Protein AF-A0A7Y7M9T2-F1 (afdb_monomer_lite)

Sequence (183 aa):
MHAILSVLLPIFGLILIGFVAARQNWLGQGATDILNRFVIRLALPAELFLSTAQVTRAQIDHPGFAVAFTLATLATFALGWMFDWFRPADRMHRLSGAAIEGLTAGYANTAFMGLPLCLGLFGPSALPAVVIATLVTVCGLFAVAIALVELEELAGRSTLQLLARVGLALLRNPLVFSPLAGA

Secondary structure (DSSP, 8-state):
-HHHHHHHHHHHHHHHHHHHHHHTTTT-TTHHHHHHHHIIIIIHHHHHHHHHHT--GGG---HHHHHHHHHHHHHHHHHHHHHHHTS---GGGHHHHHHHHHHHHH---IIIIIHHHHHHHHGGGGHHHHHHHHHIIIIIIHHHHHHHHHHHHTTTS-HHHHHHHHHHHHHH-HHHHHHHHH-

Foldseek 3Di:
DVVLCVLVVVVVVVVVVVVVCVVVCVVHPCVVVVVVCCCQQPVLLQVLLVLLLPDDPVQQPCVVLLVVLLVVLVVQLVVQLVVQLPDPDDDDQNQLVSLVSSLVRSQDPLPRPVVVVQCVPVNPNCSSSSSSNSCSSQAVSVLVSLLRSLCVVPPPDDPVVSVVVSVVCCVVRSSNVSNVVSD

Organism: NCBI:txid1216886

Structure (mmCIF, N/CA/C/O backbone):
data_AF-A0A7Y7M9T2-F1
#
_entry.id   AF-A0A7Y7M9T2-F1
#
loop_
_atom_site.group_PDB
_atom_site.id
_atom_site.type_symbol
_atom_site.label_atom_id
_atom_site.label_alt_id
_atom_site.label_comp_id
_atom_site.label_asym_id
_atom_site.label_entity_id
_atom_site.label_seq_id
_atom_site.pdbx_PDB_ins_code
_atom_site.Cartn_x
_atom_site.Cartn_y
_atom_site.Cartn_z
_atom_site.occupancy
_atom_site.B_iso_or_equiv
_atom_site.auth_seq_id
_atom_site.auth_comp_id
_atom_site.auth_asym_id
_atom_site.auth_atom_id
_atom_site.pdbx_PDB_model_num
ATOM 1 N N . MET A 1 1 ? -7.206 -1.529 -23.601 1.00 57.88 1 MET A N 1
ATOM 2 C CA . MET A 1 1 ? -8.542 -1.859 -23.050 1.00 57.88 1 MET A CA 1
ATOM 3 C C . MET A 1 1 ? -8.661 -3.330 -22.658 1.00 57.88 1 MET A C 1
ATOM 5 O O . MET A 1 1 ? -8.909 -3.584 -21.489 1.00 57.88 1 MET A O 1
ATOM 9 N N . HIS A 1 2 ? -8.403 -4.295 -23.553 1.00 69.00 2 HIS A N 1
ATOM 10 C CA . HIS A 1 2 ? -8.494 -5.730 -23.215 1.00 69.00 2 HIS A CA 1
ATOM 11 C C . HIS A 1 2 ? -7.558 -6.158 -22.063 1.00 69.00 2 HIS A C 1
ATOM 13 O O . HIS A 1 2 ? -8.020 -6.787 -21.120 1.00 69.00 2 HIS A O 1
ATOM 19 N N . ALA A 1 3 ? -6.295 -5.707 -22.073 1.00 64.44 3 ALA A N 1
ATOM 20 C CA . ALA A 1 3 ? -5.311 -5.998 -21.018 1.00 64.44 3 ALA A CA 1
ATOM 21 C C . ALA A 1 3 ? -5.716 -5.495 -19.616 1.00 64.44 3 ALA A C 1
ATOM 23 O O . ALA A 1 3 ? -5.382 -6.109 -18.609 1.00 64.44 3 ALA A O 1
ATOM 24 N N . ILE A 1 4 ? -6.458 -4.384 -19.544 1.00 69.31 4 ILE A N 1
ATOM 25 C CA . ILE A 1 4 ? -6.935 -3.820 -18.273 1.00 69.31 4 ILE A CA 1
ATOM 26 C C . ILE A 1 4 ? -8.062 -4.694 -17.721 1.00 69.31 4 ILE A C 1
ATOM 28 O O . ILE A 1 4 ? -8.023 -5.104 -16.566 1.00 69.31 4 ILE A O 1
ATOM 32 N N . LEU A 1 5 ? -9.038 -5.035 -18.567 1.00 74.12 5 LEU A N 1
ATOM 33 C CA . LEU A 1 5 ? -10.150 -5.906 -18.185 1.00 74.12 5 LEU A CA 1
ATOM 34 C C . LEU A 1 5 ? -9.673 -7.299 -17.764 1.00 74.12 5 LEU A C 1
ATOM 36 O O . LEU A 1 5 ? -10.155 -7.814 -16.762 1.00 74.12 5 LEU A O 1
ATOM 40 N N . SER A 1 6 ? -8.706 -7.888 -18.468 1.00 74.44 6 SER A N 1
ATOM 41 C CA . SER A 1 6 ? -8.190 -9.220 -18.132 1.00 74.44 6 SER A CA 1
ATOM 42 C C . SER A 1 6 ? -7.473 -9.275 -16.781 1.00 74.44 6 SER A C 1
ATOM 44 O O . SER A 1 6 ? -7.506 -10.313 -16.129 1.00 74.44 6 SER A O 1
ATOM 46 N N . VAL A 1 7 ? -6.845 -8.176 -16.347 1.00 68.56 7 VAL A N 1
ATOM 47 C CA . VAL A 1 7 ? -6.168 -8.095 -15.039 1.00 68.56 7 VAL A CA 1
ATOM 48 C C . VAL A 1 7 ? -7.153 -7.751 -13.919 1.00 68.56 7 VAL A C 1
ATOM 50 O O . VAL A 1 7 ? -7.061 -8.297 -12.823 1.00 68.56 7 VAL A O 1
ATOM 53 N N . LEU A 1 8 ? -8.123 -6.874 -14.188 1.00 73.06 8 LEU A N 1
ATOM 54 C CA . LEU A 1 8 ? -9.081 -6.408 -13.184 1.00 73.06 8 LEU A CA 1
ATOM 55 C C . LEU A 1 8 ? -10.175 -7.427 -12.861 1.00 73.06 8 LEU A C 1
ATOM 57 O O . LEU A 1 8 ? -10.568 -7.569 -11.703 1.00 73.06 8 LEU A O 1
ATOM 61 N N . LEU A 1 9 ? -10.687 -8.122 -13.875 1.00 82.94 9 LEU A N 1
ATOM 62 C CA . LEU A 1 9 ? -11.861 -8.983 -13.743 1.00 82.94 9 LEU A CA 1
ATOM 63 C C . LEU A 1 9 ? -11.675 -10.129 -12.728 1.00 82.94 9 LEU A C 1
ATOM 65 O O . LEU A 1 9 ? -12.597 -10.350 -11.943 1.00 82.94 9 LEU A O 1
ATOM 69 N N . PRO A 1 10 ? -10.508 -10.801 -12.637 1.00 81.44 10 PRO A N 1
ATOM 70 C CA . PRO A 1 10 ? -10.256 -11.790 -11.590 1.00 81.44 10 PRO A CA 1
ATOM 71 C C . PRO A 1 10 ? -10.277 -11.192 -10.178 1.00 81.44 10 PRO A C 1
ATOM 73 O O . PRO A 1 10 ? -10.872 -11.779 -9.277 1.00 81.44 10 PRO A O 1
ATOM 76 N N . ILE A 1 11 ? -9.674 -10.013 -9.986 1.00 79.00 11 ILE A N 1
ATOM 77 C CA . ILE A 1 11 ? -9.586 -9.350 -8.675 1.00 79.00 11 ILE A CA 1
ATOM 78 C C . ILE A 1 11 ? -10.987 -8.957 -8.199 1.00 79.00 11 ILE A C 1
ATOM 80 O O . ILE A 1 11 ? -11.406 -9.333 -7.105 1.00 79.00 11 ILE A O 1
ATOM 84 N N . PHE A 1 12 ? -11.748 -8.258 -9.044 1.00 81.50 12 PHE A N 1
ATOM 85 C CA . PHE A 1 12 ? -13.118 -7.864 -8.714 1.00 81.50 12 PHE A CA 1
ATOM 86 C C . PHE A 1 12 ? -14.060 -9.062 -8.585 1.00 81.50 12 PHE A C 1
ATOM 88 O O . PHE A 1 12 ? -14.939 -9.051 -7.723 1.00 81.50 12 PHE A O 1
ATOM 95 N N . GLY A 1 13 ? -13.862 -10.112 -9.385 1.00 89.19 13 GLY A N 1
ATOM 96 C CA . GLY A 1 13 ? -14.592 -11.368 -9.245 1.00 89.19 13 GLY A CA 1
ATOM 97 C C . GLY A 1 13 ? -14.374 -12.000 -7.871 1.00 89.19 13 GLY A C 1
ATOM 98 O O . GLY A 1 13 ? -15.334 -12.389 -7.213 1.00 89.19 13 GLY A O 1
ATOM 99 N N . LEU A 1 14 ? -13.131 -12.029 -7.391 1.00 86.44 14 LEU A N 1
ATOM 100 C CA . LEU A 1 14 ? -12.794 -12.588 -6.083 1.00 86.44 14 LEU A CA 1
ATOM 101 C C . LEU A 1 14 ? -13.363 -11.746 -4.929 1.00 86.44 14 LEU A C 1
ATOM 103 O O . LEU A 1 14 ? -13.914 -12.307 -3.981 1.00 86.44 14 LEU A O 1
ATOM 107 N N . ILE A 1 15 ? -13.329 -10.412 -5.043 1.00 83.94 15 ILE A N 1
ATOM 108 C CA . ILE A 1 15 ? -13.991 -9.497 -4.093 1.00 83.94 15 ILE A CA 1
ATOM 109 C C . ILE A 1 15 ? -15.501 -9.765 -4.047 1.00 83.94 15 ILE A C 1
ATOM 111 O O . ILE A 1 15 ? -16.078 -9.868 -2.963 1.00 83.94 15 ILE A O 1
ATOM 115 N N . LEU A 1 16 ? -16.145 -9.921 -5.209 1.00 89.75 16 LEU A N 1
ATOM 116 C CA . LEU A 1 16 ? -17.577 -10.205 -5.295 1.00 89.75 16 LEU A CA 1
ATOM 117 C C . LEU A 1 16 ? -17.928 -11.548 -4.643 1.00 89.75 16 LEU A C 1
ATOM 119 O O . LEU A 1 16 ? -18.902 -11.628 -3.897 1.00 89.75 16 LEU A O 1
ATOM 123 N N . ILE A 1 17 ? -17.122 -12.586 -4.877 1.00 91.88 17 ILE A N 1
ATOM 124 C CA . ILE A 1 17 ? -17.296 -13.898 -4.240 1.00 91.88 17 ILE A CA 1
ATOM 125 C C . ILE A 1 17 ? -17.177 -13.768 -2.718 1.00 91.88 17 ILE A C 1
ATOM 127 O O . ILE A 1 17 ? -18.042 -14.268 -2.000 1.00 91.88 17 ILE A O 1
ATOM 131 N N . GLY A 1 18 ? -16.161 -13.054 -2.222 1.00 87.19 18 GLY A N 1
ATOM 132 C CA . GLY A 1 18 ? -15.989 -12.799 -0.790 1.00 87.19 18 GLY A CA 1
ATOM 133 C C . GLY A 1 18 ? -17.181 -12.061 -0.174 1.00 87.19 18 GLY A C 1
ATOM 134 O O . GLY A 1 18 ? -17.680 -12.456 0.879 1.00 87.19 18 GLY A O 1
ATOM 135 N N . PHE A 1 19 ? -17.698 -11.042 -0.865 1.00 86.12 19 PHE A N 1
ATOM 136 C CA . PHE A 1 19 ? -18.884 -10.300 -0.439 1.00 86.12 19 PHE A CA 1
ATOM 137 C C . PHE A 1 19 ? -20.133 -11.189 -0.366 1.00 86.12 19 PHE A C 1
ATOM 139 O O . PHE A 1 19 ? -20.864 -11.159 0.626 1.00 86.12 19 PHE A O 1
ATOM 146 N N . VAL A 1 20 ? -20.378 -12.008 -1.394 1.00 91.31 20 VAL A N 1
ATOM 147 C CA . VAL A 1 20 ? -21.516 -12.937 -1.420 1.00 91.31 20 VAL A CA 1
ATOM 148 C C . VAL A 1 20 ? -21.384 -13.988 -0.316 1.00 91.31 20 VAL A C 1
ATOM 150 O O . VAL A 1 20 ? -22.356 -14.225 0.401 1.00 91.31 20 VAL A O 1
ATOM 153 N N . ALA A 1 21 ? -20.193 -14.557 -0.119 1.00 88.81 21 ALA A N 1
ATOM 154 C CA . ALA A 1 21 ? -19.929 -15.543 0.928 1.00 88.81 21 ALA A CA 1
ATOM 155 C C . ALA A 1 21 ? -20.158 -14.971 2.337 1.00 88.81 21 ALA A C 1
ATOM 157 O O . ALA A 1 21 ? -20.757 -15.638 3.185 1.00 88.81 21 ALA A O 1
ATOM 158 N N . ALA A 1 22 ? -19.746 -13.720 2.577 1.00 85.94 22 ALA A N 1
ATOM 159 C CA . ALA A 1 22 ? -20.001 -13.022 3.834 1.00 85.94 22 ALA A CA 1
ATOM 160 C C . ALA A 1 22 ? -21.499 -12.743 4.035 1.00 85.94 22 ALA A C 1
ATOM 162 O O . ALA A 1 22 ? -22.044 -13.024 5.102 1.00 85.94 22 ALA A O 1
ATOM 163 N N . ARG A 1 23 ? -22.196 -12.256 2.997 1.00 86.19 23 ARG A N 1
ATOM 164 C CA . ARG A 1 23 ? -23.637 -11.955 3.058 1.00 86.19 23 ARG A CA 1
ATOM 165 C C . ARG A 1 23 ? -24.488 -13.203 3.293 1.00 86.19 23 ARG A C 1
ATOM 167 O O . ARG A 1 23 ? -25.504 -13.124 3.976 1.00 86.19 23 ARG A O 1
ATOM 174 N N . GLN A 1 24 ? -24.089 -14.340 2.730 1.00 91.06 24 GLN A N 1
ATOM 175 C CA . GLN A 1 24 ? -24.773 -15.620 2.922 1.00 91.06 24 GLN A CA 1
ATOM 176 C C . GLN A 1 24 ? -24.295 -16.381 4.168 1.00 91.06 24 GLN A C 1
ATOM 178 O O . GLN A 1 24 ? -24.783 -17.476 4.435 1.00 91.06 24 GLN A O 1
ATOM 183 N N . ASN A 1 25 ? -23.370 -15.802 4.944 1.00 86.38 25 ASN A N 1
ATOM 184 C CA . ASN A 1 25 ? -22.826 -16.376 6.174 1.00 86.38 25 ASN A CA 1
ATOM 185 C C . ASN A 1 25 ? -22.213 -17.780 5.980 1.00 86.38 25 ASN A C 1
ATOM 187 O O . ASN A 1 25 ? -22.259 -18.621 6.875 1.00 86.38 25 ASN A O 1
ATOM 191 N N . TRP A 1 26 ? -21.626 -18.042 4.806 1.00 88.50 26 TRP A N 1
ATOM 192 C CA . TRP A 1 26 ? -21.034 -19.345 4.466 1.00 88.50 26 TRP A CA 1
ATOM 193 C C . TRP A 1 26 ? -19.851 -19.722 5.359 1.00 88.50 26 TRP A C 1
ATOM 195 O O . TRP A 1 26 ? -19.588 -20.898 5.581 1.00 88.50 26 TRP A O 1
ATOM 205 N N . LEU A 1 27 ? -19.134 -18.715 5.860 1.00 81.81 27 LEU A N 1
ATOM 206 C CA . LEU A 1 27 ? -17.948 -18.880 6.700 1.00 81.81 27 LEU A CA 1
ATOM 207 C C . LEU A 1 27 ? -18.285 -18.925 8.204 1.00 81.81 27 LEU A C 1
ATOM 209 O O . LEU A 1 27 ? -17.408 -19.209 9.016 1.00 81.81 27 LEU A O 1
ATOM 213 N N . GLY A 1 28 ? -19.542 -18.663 8.578 1.00 86.00 28 GLY A N 1
ATOM 214 C CA . GLY A 1 28 ? -19.996 -18.606 9.965 1.00 86.00 28 GLY A CA 1
ATOM 215 C C . GLY A 1 28 ? -19.777 -17.254 10.656 1.00 86.00 28 GLY A C 1
ATOM 216 O O . GLY A 1 28 ? -19.107 -16.344 10.159 1.00 86.00 28 GLY A O 1
ATOM 217 N N . GLN A 1 29 ? -20.366 -17.121 11.848 1.00 82.81 29 GLN A N 1
ATOM 218 C CA . GLN A 1 29 ? -20.282 -15.898 12.648 1.00 82.81 29 GLN A CA 1
ATOM 219 C C . GLN A 1 29 ? -18.843 -15.656 13.130 1.00 82.81 29 GLN A C 1
ATOM 221 O O . GLN A 1 29 ? -18.171 -16.572 13.594 1.00 82.81 29 GLN A O 1
ATOM 226 N N . GLY A 1 30 ? -18.367 -14.412 13.025 1.00 81.00 30 GLY A N 1
ATOM 227 C CA . GLY A 1 30 ? -17.011 -14.029 13.442 1.00 81.00 30 GLY A CA 1
ATOM 228 C C . GLY A 1 30 ? -15.903 -14.346 12.431 1.00 81.00 30 GLY A C 1
ATOM 229 O O . GLY A 1 30 ? -14.767 -13.920 12.634 1.00 81.00 30 GLY A O 1
ATOM 230 N N . ALA A 1 31 ? -16.209 -15.009 11.309 1.00 82.75 31 ALA A N 1
ATOM 231 C CA . ALA A 1 31 ? -15.218 -15.305 10.274 1.00 82.75 31 ALA A CA 1
ATOM 232 C C . ALA A 1 31 ? -14.556 -14.046 9.697 1.00 82.75 31 ALA A C 1
ATOM 234 O O . ALA A 1 31 ? -13.355 -14.048 9.441 1.00 82.75 31 ALA A O 1
ATOM 235 N N . THR A 1 32 ? -15.310 -12.953 9.550 1.00 77.06 32 THR A N 1
ATOM 236 C CA . THR A 1 32 ? -14.774 -11.661 9.098 1.00 77.06 32 THR A CA 1
ATOM 237 C C . THR A 1 32 ? -13.704 -11.122 10.048 1.00 77.06 32 THR A C 1
ATOM 239 O O . THR A 1 32 ? -12.690 -10.619 9.578 1.00 77.06 32 THR A O 1
ATOM 242 N N . ASP A 1 33 ? -13.877 -11.267 11.369 1.00 75.94 33 ASP A N 1
ATOM 243 C CA . ASP A 1 33 ? -12.874 -10.823 12.351 1.00 75.94 33 ASP A CA 1
ATOM 244 C C . ASP A 1 33 ? -11.602 -11.678 12.266 1.00 75.94 33 ASP A C 1
ATOM 246 O O . ASP A 1 33 ? -10.489 -11.155 12.242 1.00 75.94 33 ASP A O 1
ATOM 250 N N . ILE A 1 34 ? -11.758 -12.999 12.140 1.00 81.75 34 ILE A N 1
ATOM 251 C CA . ILE A 1 34 ? -10.629 -13.929 11.985 1.00 81.75 34 ILE A CA 1
ATOM 252 C C . ILE A 1 34 ? -9.861 -13.640 10.689 1.00 81.75 34 ILE A C 1
ATOM 254 O O . ILE A 1 34 ? -8.633 -13.544 10.716 1.00 81.75 34 ILE A O 1
ATOM 258 N N . LEU A 1 35 ? -10.567 -13.461 9.569 1.00 77.81 35 LEU A N 1
ATOM 259 C CA . LEU A 1 35 ? -9.966 -13.103 8.283 1.00 77.81 35 LEU A CA 1
ATOM 260 C C . LEU A 1 35 ? -9.255 -11.753 8.359 1.00 77.81 35 LEU A C 1
ATOM 262 O O . LEU A 1 35 ? -8.138 -11.635 7.866 1.00 77.81 35 LEU A O 1
ATOM 266 N N . ASN A 1 36 ? -9.845 -10.763 9.028 1.00 72.06 36 ASN A N 1
ATOM 267 C CA . ASN A 1 36 ? -9.210 -9.463 9.211 1.00 72.06 36 ASN A CA 1
ATOM 268 C C . ASN A 1 36 ? -7.893 -9.588 9.997 1.00 72.06 36 ASN A C 1
ATOM 270 O O . ASN A 1 36 ? -6.849 -9.095 9.570 1.00 72.06 36 ASN A O 1
ATOM 274 N N . ARG A 1 37 ? -7.895 -10.345 11.101 1.00 71.38 37 ARG A N 1
ATOM 275 C CA . ARG A 1 37 ? -6.672 -10.630 11.871 1.00 71.38 37 ARG A CA 1
ATOM 276 C C . ARG A 1 37 ? -5.629 -11.376 11.042 1.00 71.38 37 ARG A C 1
ATOM 278 O O . ARG A 1 37 ? -4.447 -11.070 11.168 1.00 71.38 37 ARG A O 1
ATOM 285 N N . PHE A 1 38 ? -6.043 -12.335 10.214 1.00 77.25 38 PHE A N 1
ATOM 286 C CA . PHE A 1 38 ? -5.153 -13.052 9.298 1.00 77.25 38 PHE A CA 1
ATOM 287 C C . PHE A 1 38 ? -4.510 -12.105 8.280 1.00 77.25 38 PHE A C 1
ATOM 289 O O . PHE A 1 38 ? -3.293 -12.142 8.089 1.00 77.25 38 PHE A O 1
ATOM 296 N N . VAL A 1 39 ? -5.307 -11.226 7.668 1.00 68.12 39 VAL A N 1
ATOM 297 C CA . VAL A 1 39 ? -4.821 -10.253 6.687 1.00 68.12 39 VAL A CA 1
ATOM 298 C C . VAL A 1 39 ? -3.786 -9.334 7.327 1.00 68.12 39 VAL A C 1
ATOM 300 O O . VAL A 1 39 ? -2.674 -9.229 6.819 1.00 68.12 39 VAL A O 1
ATOM 303 N N . ILE A 1 40 ? -4.105 -8.751 8.484 1.00 63.81 40 ILE A N 1
ATOM 304 C CA . ILE A 1 40 ? -3.224 -7.801 9.173 1.00 63.81 40 ILE A CA 1
ATOM 305 C C . ILE A 1 40 ? -1.943 -8.474 9.683 1.00 63.81 40 ILE A C 1
ATOM 307 O O . ILE A 1 40 ? -0.860 -7.901 9.578 1.00 63.81 40 ILE A O 1
ATOM 311 N N . ARG A 1 41 ? -2.042 -9.681 10.254 1.00 62.91 41 ARG A N 1
ATOM 312 C CA . ARG A 1 41 ? -0.904 -10.329 10.929 1.00 62.91 41 ARG A CA 1
ATOM 313 C C . ARG A 1 41 ? -0.028 -11.181 10.023 1.00 62.91 41 ARG A C 1
ATOM 315 O O . ARG A 1 41 ? 1.104 -11.452 10.413 1.00 62.91 41 ARG A O 1
ATOM 322 N N . LEU A 1 42 ? -0.537 -11.644 8.882 1.00 70.06 42 LEU A N 1
ATOM 323 C CA . LEU A 1 42 ? 0.168 -12.627 8.057 1.00 70.06 42 LEU A CA 1
ATOM 324 C C . LEU A 1 42 ? 0.182 -12.268 6.573 1.00 70.06 42 LEU A C 1
ATOM 326 O O . LEU A 1 42 ? 1.262 -12.222 5.990 1.00 70.06 42 LEU A O 1
ATOM 330 N N . ALA A 1 43 ? -0.974 -11.970 5.972 1.00 72.00 43 ALA A N 1
ATOM 331 C CA . ALA A 1 43 ? -1.032 -11.713 4.532 1.00 72.00 43 ALA A CA 1
ATOM 332 C C . ALA A 1 43 ? -0.331 -10.404 4.141 1.00 72.00 43 ALA A C 1
ATOM 334 O O . ALA A 1 43 ? 0.506 -10.422 3.245 1.00 72.00 43 ALA A O 1
ATOM 335 N N . LEU A 1 44 ? -0.627 -9.296 4.836 1.00 67.94 44 LEU A N 1
ATOM 336 C CA . LEU A 1 44 ? 0.006 -8.003 4.571 1.00 67.94 44 LEU A CA 1
ATOM 337 C C . LEU A 1 44 ? 1.524 -8.065 4.793 1.00 67.94 44 LEU A C 1
ATOM 339 O O . LEU A 1 44 ? 2.245 -7.738 3.860 1.00 67.94 44 LEU A O 1
ATOM 343 N N . PRO A 1 45 ? 2.064 -8.570 5.922 1.00 65.44 45 PRO A N 1
ATOM 344 C CA . PRO A 1 45 ? 3.517 -8.680 6.074 1.00 65.44 45 PRO A CA 1
ATOM 345 C C . PRO A 1 45 ? 4.190 -9.543 5.000 1.00 65.44 45 PRO A C 1
ATOM 347 O O . PRO A 1 45 ? 5.280 -9.215 4.538 1.00 65.44 45 PRO A O 1
ATOM 350 N N . ALA A 1 46 ? 3.559 -10.650 4.593 1.00 72.12 46 ALA A N 1
ATOM 351 C CA . ALA A 1 46 ? 4.101 -11.510 3.545 1.00 72.12 46 ALA A CA 1
ATOM 352 C C . ALA A 1 46 ? 4.115 -10.810 2.177 1.00 72.12 46 ALA A C 1
ATOM 354 O O . ALA A 1 46 ? 5.089 -10.942 1.436 1.00 72.12 46 ALA A O 1
ATOM 355 N N . GLU A 1 47 ? 3.063 -10.053 1.859 1.00 72.69 47 GLU A N 1
ATOM 356 C CA . GLU A 1 47 ? 2.977 -9.245 0.640 1.00 72.69 47 GLU A CA 1
ATOM 357 C C . GLU A 1 47 ? 4.059 -8.162 0.623 1.00 72.69 47 GLU A C 1
ATOM 359 O O . GLU A 1 47 ? 4.825 -8.096 -0.336 1.00 72.69 47 GLU A O 1
ATOM 364 N N . LEU A 1 48 ? 4.216 -7.411 1.718 1.00 67.31 48 LEU A N 1
ATOM 365 C CA . LEU A 1 48 ? 5.231 -6.361 1.822 1.00 67.31 48 LEU A CA 1
ATOM 366 C C . LEU A 1 48 ? 6.659 -6.926 1.699 1.00 67.31 48 LEU A C 1
ATOM 368 O O . LEU A 1 48 ? 7.514 -6.323 1.043 1.00 67.31 48 LEU A O 1
ATOM 372 N N . PHE A 1 49 ? 6.921 -8.105 2.279 1.00 68.62 49 PHE A N 1
ATOM 373 C CA . PHE A 1 49 ? 8.208 -8.802 2.149 1.00 68.62 49 PHE A CA 1
ATOM 374 C C . PHE A 1 49 ? 8.470 -9.189 0.698 1.00 68.62 49 PHE A C 1
ATOM 376 O O . PHE A 1 49 ? 9.519 -8.863 0.148 1.00 68.62 49 PHE A O 1
ATOM 383 N N . LEU A 1 50 ? 7.503 -9.858 0.066 1.00 67.38 50 LEU A N 1
ATOM 384 C CA . LEU A 1 50 ? 7.626 -10.317 -1.311 1.00 67.38 50 LEU A CA 1
ATOM 385 C C . LEU A 1 50 ? 7.807 -9.139 -2.273 1.00 67.38 50 LEU A C 1
ATOM 387 O O . LEU A 1 50 ? 8.675 -9.184 -3.143 1.00 67.38 50 LEU A O 1
ATOM 391 N N . SER A 1 51 ? 7.022 -8.077 -2.090 1.00 65.50 51 SER A N 1
ATOM 392 C CA . SER A 1 51 ? 7.081 -6.886 -2.928 1.00 65.50 51 SER A CA 1
ATOM 393 C C . SER A 1 51 ? 8.415 -6.156 -2.795 1.00 65.50 51 SER A C 1
ATOM 395 O O . SER A 1 51 ? 8.868 -5.567 -3.770 1.00 65.50 51 SER A O 1
ATOM 397 N N . THR A 1 52 ? 9.053 -6.191 -1.623 1.00 66.12 52 THR A N 1
ATOM 398 C CA . THR A 1 52 ? 10.354 -5.539 -1.414 1.00 66.12 52 THR A CA 1
ATOM 399 C C . THR A 1 52 ? 11.517 -6.427 -1.858 1.00 66.12 52 THR A C 1
ATOM 401 O O . THR A 1 52 ? 12.446 -5.935 -2.488 1.00 66.12 52 THR A O 1
ATOM 404 N N . ALA A 1 53 ? 11.423 -7.744 -1.654 1.00 67.38 53 ALA A N 1
ATOM 405 C CA . ALA A 1 53 ? 12.411 -8.727 -2.112 1.00 67.38 53 ALA A CA 1
ATOM 406 C C . ALA A 1 53 ? 12.552 -8.806 -3.642 1.00 67.38 53 ALA A C 1
ATOM 408 O O . ALA A 1 53 ? 13.586 -9.228 -4.156 1.00 67.38 53 ALA A O 1
ATOM 409 N N . GLN A 1 54 ? 11.519 -8.406 -4.385 1.00 64.81 54 GLN A N 1
ATOM 410 C CA . GLN A 1 54 ? 11.550 -8.358 -5.850 1.00 64.81 54 GLN A CA 1
ATOM 411 C C . GLN A 1 54 ? 12.180 -7.066 -6.404 1.00 64.81 54 GLN A C 1
ATOM 413 O O . GLN A 1 54 ? 12.417 -6.967 -7.611 1.00 64.81 54 GLN A O 1
ATOM 418 N N . VAL A 1 55 ? 12.476 -6.074 -5.557 1.00 64.06 55 VAL A N 1
ATOM 419 C CA . VAL A 1 55 ? 13.036 -4.787 -5.982 1.00 64.06 55 VAL A CA 1
ATOM 420 C C . VAL A 1 55 ? 14.551 -4.881 -6.171 1.00 64.06 55 VAL A C 1
ATOM 422 O O . VAL A 1 55 ? 15.302 -5.184 -5.251 1.00 64.06 55 VAL A O 1
ATOM 425 N N . THR A 1 56 ? 15.034 -4.556 -7.373 1.00 60.56 56 THR A N 1
ATOM 426 C CA . THR A 1 56 ? 16.476 -4.518 -7.672 1.00 60.56 56 THR A CA 1
ATOM 427 C C . THR A 1 56 ? 17.042 -3.104 -7.482 1.00 60.56 56 THR A C 1
ATOM 429 O O . THR A 1 56 ? 16.492 -2.135 -8.000 1.00 60.56 56 THR A O 1
ATOM 432 N N . ARG A 1 57 ? 18.198 -2.968 -6.808 1.00 54.19 57 ARG A N 1
ATOM 433 C CA . ARG A 1 57 ? 18.846 -1.672 -6.480 1.00 54.19 57 ARG A CA 1
ATOM 434 C C . ARG A 1 57 ? 19.221 -0.789 -7.683 1.00 54.19 57 ARG A C 1
ATOM 436 O O . ARG A 1 57 ? 19.416 0.408 -7.513 1.00 54.19 57 ARG A O 1
ATOM 443 N N . ALA A 1 58 ? 19.287 -1.343 -8.893 1.00 53.59 58 ALA A N 1
ATOM 444 C CA . ALA A 1 58 ? 19.658 -0.629 -10.122 1.00 53.59 58 ALA A CA 1
ATOM 445 C C . ALA A 1 58 ? 18.586 0.358 -10.648 1.00 53.59 58 ALA A C 1
ATOM 447 O O . ALA A 1 58 ? 18.760 0.952 -11.705 1.00 53.59 58 ALA A O 1
ATOM 448 N N . GLN A 1 59 ? 17.465 0.507 -9.940 1.00 55.50 59 GLN A N 1
ATOM 449 C CA . GLN A 1 59 ? 16.249 1.181 -10.407 1.00 55.50 59 GLN A CA 1
ATOM 450 C C . GLN A 1 59 ? 15.878 2.436 -9.586 1.00 55.50 59 GLN A C 1
ATOM 452 O O . GLN A 1 59 ? 14.807 3.002 -9.778 1.00 55.50 59 GLN A O 1
ATOM 457 N N . ILE A 1 60 ? 16.747 2.896 -8.677 1.00 58.72 60 ILE A N 1
ATOM 458 C CA . ILE A 1 60 ? 16.444 3.952 -7.684 1.00 58.72 60 ILE A CA 1
ATOM 459 C C . ILE A 1 60 ? 17.081 5.312 -8.056 1.00 58.72 60 ILE A C 1
ATOM 461 O O . ILE A 1 60 ? 17.361 6.130 -7.189 1.00 58.72 60 ILE A O 1
ATOM 465 N N . ASP A 1 61 ? 17.315 5.595 -9.342 1.00 63.72 61 ASP A N 1
ATOM 466 C CA . ASP A 1 61 ? 18.001 6.831 -9.779 1.00 63.72 61 ASP A CA 1
ATOM 467 C C . ASP A 1 61 ? 17.045 7.898 -10.357 1.00 63.72 61 ASP A C 1
ATOM 469 O O . ASP A 1 61 ? 17.326 8.570 -11.347 1.00 63.72 61 ASP A O 1
ATOM 473 N N . HIS A 1 62 ? 15.858 8.048 -9.750 1.00 70.94 62 HIS A N 1
ATOM 474 C CA . HIS A 1 62 ? 14.854 9.052 -10.146 1.00 70.94 62 HIS A CA 1
ATOM 475 C C . HIS A 1 62 ? 14.246 9.793 -8.938 1.00 70.94 62 HIS A C 1
ATOM 477 O O . HIS A 1 62 ? 13.057 9.635 -8.634 1.00 70.94 62 HIS A O 1
ATOM 483 N N . PRO A 1 63 ? 15.023 10.653 -8.252 1.00 75.44 63 PRO A N 1
ATOM 484 C CA . PRO A 1 63 ? 14.577 11.341 -7.037 1.00 75.44 63 PRO A CA 1
ATOM 485 C C . PRO A 1 63 ? 13.380 12.276 -7.273 1.00 75.44 63 PRO A C 1
ATOM 487 O O . PRO A 1 63 ? 12.511 12.392 -6.412 1.00 75.44 63 PRO A O 1
ATOM 490 N N . GLY A 1 64 ? 13.280 12.899 -8.454 1.00 82.19 64 GLY A N 1
ATOM 491 C CA . GLY A 1 64 ? 12.145 13.763 -8.800 1.00 82.19 64 GLY A CA 1
ATOM 492 C C . GLY A 1 64 ? 10.810 13.011 -8.846 1.00 82.19 64 GLY A C 1
ATOM 493 O O . GLY A 1 64 ? 9.815 13.486 -8.301 1.00 82.19 64 GLY A O 1
ATOM 494 N N . PHE A 1 65 ? 10.801 11.808 -9.431 1.00 81.94 65 PHE A N 1
ATOM 495 C CA . PHE A 1 65 ? 9.613 10.952 -9.451 1.00 81.94 65 PHE A CA 1
ATOM 496 C C . PHE A 1 65 ? 9.269 10.454 -8.044 1.00 81.94 65 PHE A C 1
ATOM 498 O O . PHE A 1 65 ? 8.106 10.497 -7.654 1.00 81.94 65 PHE A O 1
ATOM 505 N N . ALA A 1 66 ? 10.276 10.057 -7.258 1.00 80.50 66 ALA A N 1
ATOM 506 C CA . ALA A 1 66 ? 10.078 9.606 -5.883 1.00 80.50 66 ALA A CA 1
ATOM 507 C C . ALA A 1 66 ? 9.386 10.669 -5.019 1.00 80.50 66 ALA A C 1
ATOM 509 O O . ALA A 1 66 ? 8.400 10.367 -4.346 1.00 80.50 66 ALA A O 1
ATOM 510 N N . VAL A 1 67 ? 9.846 11.923 -5.077 1.00 84.06 67 VAL A N 1
ATOM 511 C CA . VAL A 1 67 ? 9.244 13.030 -4.316 1.00 84.06 67 VAL A CA 1
ATOM 512 C C . VAL A 1 67 ? 7.824 13.318 -4.795 1.00 84.06 67 VAL A C 1
ATOM 514 O O . VAL A 1 67 ? 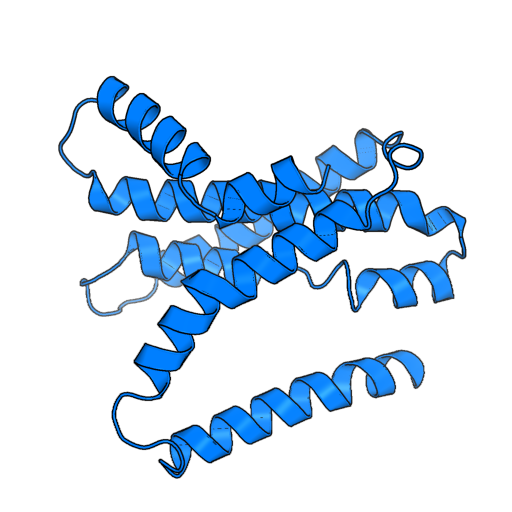6.910 13.381 -3.974 1.00 84.06 67 VAL A O 1
ATOM 517 N N . ALA A 1 68 ? 7.614 13.449 -6.108 1.00 86.69 68 ALA A N 1
ATOM 518 C CA . ALA A 1 68 ? 6.292 13.735 -6.661 1.00 86.69 68 ALA A CA 1
ATOM 519 C C . ALA A 1 68 ? 5.274 12.637 -6.309 1.00 86.69 68 ALA A C 1
ATOM 521 O O . ALA A 1 68 ? 4.167 12.937 -5.860 1.00 86.69 68 ALA A O 1
ATOM 522 N N . PHE A 1 69 ? 5.664 11.367 -6.451 1.00 85.69 69 PHE A N 1
ATOM 523 C CA . PHE A 1 69 ? 4.806 10.228 -6.143 1.00 85.69 69 PHE A CA 1
ATOM 524 C C . PHE A 1 69 ? 4.524 10.111 -4.641 1.00 85.69 69 PHE A C 1
ATOM 526 O O . PHE A 1 69 ? 3.385 9.866 -4.245 1.00 85.69 69 PHE A O 1
ATOM 533 N N . THR A 1 70 ? 5.525 10.362 -3.792 1.00 84.62 70 THR A N 1
ATOM 534 C CA . THR A 1 70 ? 5.346 10.393 -2.331 1.00 84.62 70 THR A CA 1
ATOM 535 C C . THR A 1 70 ? 4.358 11.475 -1.919 1.00 84.62 70 THR A C 1
ATOM 537 O O . THR A 1 70 ? 3.422 11.190 -1.177 1.00 84.62 70 THR A O 1
ATOM 540 N N . LEU A 1 71 ? 4.502 12.696 -2.439 1.00 87.38 71 LEU A N 1
ATOM 541 C CA . LEU A 1 71 ? 3.578 13.790 -2.139 1.00 87.38 71 LEU A CA 1
ATOM 542 C C . LEU A 1 71 ? 2.156 13.489 -2.620 1.00 87.38 71 LEU A C 1
ATOM 544 O O . LEU A 1 71 ? 1.208 13.717 -1.874 1.00 87.38 71 LEU A O 1
ATOM 548 N N . ALA A 1 72 ? 1.996 12.934 -3.824 1.00 88.00 72 ALA A N 1
ATOM 549 C CA . ALA A 1 72 ? 0.687 12.544 -4.344 1.00 88.00 72 ALA A CA 1
ATOM 550 C C . ALA A 1 72 ? 0.033 11.441 -3.494 1.00 88.00 72 ALA A C 1
ATOM 552 O O . ALA A 1 72 ? -1.159 11.510 -3.185 1.00 88.00 72 ALA A O 1
ATOM 553 N N . THR A 1 73 ? 0.820 10.451 -3.068 1.00 86.25 73 THR A N 1
ATOM 554 C CA . THR A 1 73 ? 0.351 9.353 -2.213 1.00 86.25 73 THR A CA 1
ATOM 555 C C . THR A 1 73 ? -0.070 9.876 -0.841 1.00 86.25 73 THR A C 1
ATOM 557 O O . THR A 1 73 ? -1.166 9.569 -0.377 1.00 86.25 73 THR A O 1
ATOM 560 N N . LEU A 1 74 ? 0.747 10.732 -0.218 1.00 86.06 74 LEU A N 1
ATOM 561 C CA . LEU A 1 74 ? 0.430 11.361 1.067 1.00 86.06 74 LEU A CA 1
ATOM 562 C C . LEU A 1 74 ? -0.785 12.288 0.978 1.00 86.06 74 LEU A C 1
ATOM 564 O O . LEU A 1 74 ? -1.605 12.299 1.891 1.00 86.06 74 LEU A O 1
ATOM 568 N N . ALA A 1 75 ? -0.937 13.036 -0.116 1.00 88.19 75 ALA A N 1
ATOM 569 C CA . ALA A 1 75 ? -2.118 13.863 -0.339 1.00 88.19 75 ALA A CA 1
ATOM 570 C C . ALA A 1 75 ? -3.385 13.003 -0.457 1.00 88.19 75 ALA A C 1
ATOM 572 O O . ALA A 1 75 ? -4.394 13.308 0.171 1.00 88.19 75 ALA A O 1
ATOM 573 N N . THR A 1 76 ? -3.324 11.897 -1.203 1.00 87.88 76 THR A N 1
ATOM 574 C CA . THR A 1 76 ? -4.455 10.966 -1.354 1.00 87.88 76 THR A CA 1
ATOM 575 C C . THR A 1 76 ? -4.811 10.299 -0.025 1.00 87.88 76 THR A C 1
ATOM 577 O O . THR A 1 76 ? -5.984 10.236 0.341 1.00 87.88 76 THR A O 1
ATOM 580 N N . PHE A 1 77 ? -3.798 9.880 0.737 1.00 84.88 77 PHE A N 1
ATOM 581 C CA . PHE A 1 77 ? -3.964 9.370 2.096 1.00 84.88 77 PHE A CA 1
ATOM 582 C C . PHE A 1 77 ? -4.649 10.392 3.002 1.00 84.88 77 PHE A C 1
ATOM 584 O O . PHE A 1 77 ? -5.633 10.069 3.662 1.00 84.88 77 PHE A O 1
ATOM 591 N N . ALA A 1 78 ? -4.157 11.634 3.011 1.00 84.50 78 ALA A N 1
ATOM 592 C CA . ALA A 1 78 ? -4.707 12.703 3.831 1.00 84.50 78 ALA A CA 1
ATOM 593 C C . ALA A 1 78 ? -6.160 13.012 3.454 1.00 84.50 78 ALA A C 1
ATOM 595 O O . ALA A 1 78 ? -6.980 13.212 4.342 1.00 84.50 78 ALA A O 1
ATOM 596 N N . LEU A 1 79 ? -6.505 12.994 2.163 1.00 86.25 79 LEU A N 1
ATOM 597 C CA . LEU A 1 79 ? -7.883 13.175 1.708 1.00 86.25 79 LEU A CA 1
ATOM 598 C C . LEU A 1 79 ? -8.801 12.045 2.188 1.00 86.25 79 LEU A C 1
ATOM 600 O O . LEU A 1 79 ? -9.887 12.333 2.686 1.00 86.25 79 LEU A O 1
ATOM 604 N N . GLY A 1 80 ? -8.367 10.784 2.084 1.00 82.62 80 GLY A N 1
ATOM 605 C CA . GLY A 1 80 ? -9.123 9.637 2.601 1.00 82.62 80 GLY A CA 1
ATOM 606 C C . GLY A 1 80 ? -9.299 9.698 4.120 1.00 82.62 80 GLY A C 1
ATOM 607 O O . GLY A 1 80 ? -10.409 9.551 4.627 1.00 82.62 80 GLY A O 1
ATOM 608 N N . TRP A 1 81 ? -8.223 10.028 4.836 1.00 78.38 81 TRP A N 1
ATOM 609 C CA . TRP A 1 81 ? -8.233 10.224 6.284 1.00 78.38 81 TRP A CA 1
ATOM 610 C C . TRP A 1 81 ? -9.179 11.356 6.713 1.00 78.38 81 TRP A C 1
ATOM 612 O O . TRP A 1 81 ? -9.984 11.190 7.627 1.00 78.38 81 TRP A O 1
ATOM 622 N N . MET A 1 82 ? -9.131 12.502 6.027 1.00 81.50 82 MET A N 1
ATOM 623 C CA . MET A 1 82 ? -10.023 13.635 6.283 1.00 81.50 82 MET A CA 1
ATOM 624 C C . MET A 1 82 ? -11.482 13.282 5.992 1.00 81.50 82 MET A C 1
ATOM 626 O O . MET A 1 82 ? -12.364 13.681 6.750 1.00 81.50 82 MET A O 1
ATOM 630 N N . PHE A 1 83 ? -11.750 12.536 4.920 1.00 80.25 83 PHE A N 1
ATOM 631 C CA . PHE A 1 83 ? -13.107 12.140 4.555 1.00 80.25 83 PHE A CA 1
ATOM 632 C C . PHE A 1 83 ? -13.785 11.328 5.665 1.00 80.25 83 PHE A C 1
ATOM 634 O O . PHE A 1 83 ? -14.930 11.621 6.015 1.00 80.25 83 PHE A O 1
ATOM 641 N N . ASP A 1 84 ? -13.068 10.376 6.266 1.00 74.44 84 ASP A N 1
ATOM 642 C CA . ASP A 1 84 ? -13.580 9.617 7.410 1.00 74.44 84 ASP A CA 1
ATOM 643 C C . ASP A 1 84 ? -13.653 10.475 8.687 1.00 74.44 84 ASP A C 1
ATOM 645 O O . ASP A 1 84 ? -14.642 10.440 9.419 1.00 74.44 84 ASP A O 1
ATOM 649 N N . TRP A 1 85 ? -12.676 11.364 8.908 1.00 69.81 85 TRP A N 1
ATOM 650 C CA . TRP A 1 85 ? -12.664 12.271 10.063 1.00 69.81 85 TRP A CA 1
ATOM 651 C C . TRP A 1 85 ? -13.893 13.191 10.149 1.00 69.81 85 TRP A C 1
ATOM 653 O O . TRP A 1 85 ? -14.379 13.490 11.249 1.00 69.81 85 TRP A O 1
ATOM 663 N N . PHE A 1 86 ? -14.389 13.655 8.997 1.00 72.25 86 PHE A N 1
ATOM 664 C CA . PHE A 1 86 ? -15.573 14.512 8.892 1.00 72.25 86 PHE A CA 1
ATOM 665 C C . PHE A 1 86 ? -16.894 13.731 8.843 1.00 72.25 86 PHE A C 1
ATOM 667 O O . PHE A 1 86 ? -17.964 14.349 8.835 1.00 72.25 86 PHE A O 1
ATOM 674 N N . ARG A 1 87 ? -16.860 12.393 8.837 1.00 71.75 87 ARG A N 1
ATOM 675 C CA . ARG A 1 87 ? -18.064 11.567 8.794 1.00 71.75 87 ARG A CA 1
ATOM 676 C C . ARG A 1 87 ? -18.689 11.442 10.195 1.00 71.75 87 ARG A C 1
ATOM 678 O O . ARG A 1 87 ? -17.990 11.170 11.172 1.00 71.75 87 ARG A O 1
ATOM 685 N N . PRO A 1 88 ? -20.014 11.624 10.340 1.00 57.03 88 PRO A N 1
ATOM 686 C CA . PRO A 1 88 ? -20.700 11.404 11.609 1.00 57.03 88 PRO A CA 1
ATOM 687 C C . PRO A 1 88 ? -20.883 9.894 11.843 1.00 57.03 88 PRO A C 1
ATOM 689 O O . PRO A 1 88 ? -21.911 9.331 11.477 1.00 57.03 88 PRO A O 1
ATOM 692 N N . ALA A 1 89 ? -19.873 9.225 12.405 1.00 56.97 89 ALA A N 1
ATOM 693 C CA . ALA A 1 89 ? -19.919 7.803 12.765 1.00 56.97 89 ALA A CA 1
ATOM 694 C C . ALA A 1 89 ? -19.426 7.549 14.205 1.00 56.97 89 ALA A C 1
ATOM 696 O O . ALA A 1 89 ? -18.712 8.369 14.792 1.00 56.97 89 ALA A O 1
ATOM 697 N N . ASP A 1 90 ? -19.865 6.425 14.783 1.00 53.31 90 ASP A N 1
ATOM 698 C CA . ASP A 1 90 ? -19.701 6.071 16.196 1.00 53.31 90 ASP A CA 1
ATOM 699 C C . ASP A 1 90 ? -18.234 6.044 16.664 1.00 53.31 90 ASP A C 1
ATOM 701 O O . ASP A 1 90 ? -17.342 5.447 16.066 1.00 53.31 90 ASP A O 1
ATOM 705 N N . ARG A 1 91 ? -18.009 6.716 17.796 1.00 52.28 91 ARG A N 1
ATOM 706 C CA . ARG A 1 91 ? -16.734 7.232 18.330 1.00 52.28 91 ARG A CA 1
ATOM 707 C C . ARG A 1 91 ? -15.665 6.217 18.759 1.00 52.28 91 ARG A C 1
ATOM 709 O O . ARG A 1 91 ? -14.691 6.643 19.374 1.00 52.28 91 ARG A O 1
ATOM 716 N N . MET A 1 92 ? -15.808 4.917 18.513 1.00 46.72 92 MET A N 1
ATOM 717 C CA . MET A 1 92 ? -14.980 3.937 19.234 1.00 46.72 92 MET A CA 1
ATOM 718 C C . MET A 1 92 ? -13.569 3.691 18.669 1.00 46.72 92 MET A C 1
ATOM 720 O O . MET A 1 92 ? -12.743 3.230 19.444 1.00 46.72 92 MET A O 1
ATOM 724 N N . HIS A 1 93 ? -13.243 4.050 17.416 1.00 52.34 93 HIS A N 1
ATOM 725 C CA . HIS A 1 93 ? -11.873 3.917 16.859 1.00 52.34 93 HIS A CA 1
ATOM 726 C C . HIS A 1 93 ? -11.565 4.986 15.782 1.00 52.34 93 HIS A C 1
ATOM 728 O O . HIS A 1 93 ? -11.356 4.661 14.612 1.00 52.34 93 HIS A O 1
ATOM 734 N N . ARG A 1 94 ? -11.620 6.279 16.142 1.00 65.19 94 ARG A N 1
ATOM 735 C CA . ARG A 1 94 ? -11.598 7.400 15.172 1.00 65.19 94 ARG A CA 1
ATOM 736 C C . ARG A 1 94 ? -10.270 7.578 14.440 1.00 65.19 94 ARG A C 1
ATOM 738 O O . ARG A 1 94 ? -10.302 8.037 13.305 1.00 65.19 94 ARG A O 1
ATOM 745 N N . LEU A 1 95 ? -9.122 7.286 15.053 1.00 64.50 95 LEU A N 1
ATOM 746 C CA . LEU A 1 95 ? -7.835 7.458 14.363 1.00 64.50 95 LEU A CA 1
ATOM 747 C C . LEU A 1 95 ? -7.458 6.215 13.557 1.00 64.50 95 LEU A C 1
ATOM 749 O O . LEU A 1 95 ? -7.006 6.349 12.426 1.00 64.50 95 LEU A O 1
ATOM 753 N N . SER A 1 96 ? -7.671 5.026 14.113 1.00 65.12 96 SER A N 1
ATOM 754 C CA . SER A 1 96 ? -7.326 3.749 13.493 1.00 65.12 96 SER A CA 1
ATOM 755 C C . SER A 1 96 ? -8.236 3.447 12.311 1.00 65.12 96 SER A C 1
ATOM 757 O O . SER A 1 96 ? -7.744 3.045 11.261 1.00 65.12 96 SER A O 1
ATOM 759 N N . GLY A 1 97 ? -9.545 3.700 12.446 1.00 68.12 97 GLY A N 1
ATOM 760 C CA . GLY A 1 97 ? -10.498 3.602 11.338 1.00 68.12 97 GLY A CA 1
ATOM 761 C C . GLY A 1 97 ? -10.118 4.543 10.199 1.00 68.12 97 GLY A C 1
ATOM 762 O O . GLY A 1 97 ? -9.866 4.089 9.086 1.00 68.12 97 GLY A O 1
ATOM 763 N N . ALA A 1 98 ? -9.913 5.823 10.511 1.00 72.06 98 ALA A N 1
ATOM 764 C CA . ALA A 1 98 ? -9.540 6.814 9.512 1.00 72.06 98 ALA A CA 1
ATOM 765 C C . ALA A 1 98 ? -8.156 6.541 8.887 1.00 72.06 98 ALA A C 1
ATOM 767 O O . ALA A 1 98 ? -7.949 6.820 7.707 1.00 72.06 98 ALA A O 1
ATOM 768 N N . ALA A 1 99 ? -7.187 6.012 9.644 1.00 72.94 99 ALA A N 1
ATOM 769 C CA . ALA A 1 99 ? -5.872 5.635 9.120 1.00 72.94 99 ALA A CA 1
ATOM 770 C C . ALA A 1 99 ? -5.967 4.446 8.154 1.00 72.94 99 ALA A C 1
ATOM 772 O O . ALA A 1 99 ? -5.267 4.429 7.142 1.00 72.94 99 ALA A O 1
ATOM 773 N N . ILE A 1 100 ? -6.854 3.484 8.426 1.00 75.50 100 ILE A N 1
ATOM 774 C CA . ILE A 1 100 ? -7.163 2.379 7.509 1.00 75.50 100 ILE A CA 1
ATOM 775 C C . ILE A 1 100 ? -7.899 2.898 6.268 1.00 75.50 100 ILE A C 1
ATOM 777 O O . ILE A 1 100 ? -7.592 2.463 5.158 1.00 75.50 100 ILE A O 1
ATOM 781 N N . GLU A 1 101 ? -8.823 3.848 6.418 1.00 75.88 101 GLU A N 1
ATOM 782 C CA . GLU A 1 101 ? -9.532 4.477 5.296 1.00 75.88 101 GLU A CA 1
ATOM 783 C C . GLU A 1 101 ? -8.553 5.243 4.388 1.00 75.88 101 GLU A C 1
ATOM 785 O O . GLU A 1 101 ? -8.533 5.054 3.171 1.00 75.88 101 GLU A O 1
ATOM 790 N N . GLY A 1 102 ? -7.661 6.039 4.988 1.00 78.38 102 GLY A N 1
ATOM 791 C CA . GLY A 1 102 ? -6.578 6.735 4.296 1.00 78.38 102 GLY A CA 1
ATOM 792 C C . GLY A 1 102 ? -5.602 5.772 3.620 1.00 78.38 102 GLY A C 1
ATOM 793 O O . GLY A 1 102 ? -5.214 6.000 2.473 1.00 78.38 102 GLY A O 1
ATOM 794 N N . LEU A 1 103 ? -5.242 4.670 4.288 1.00 80.19 103 LEU A N 1
ATOM 795 C CA . LEU A 1 103 ? -4.407 3.614 3.713 1.00 80.19 103 LEU A CA 1
ATOM 796 C C . LEU A 1 103 ? -5.102 3.015 2.491 1.00 80.19 103 LEU A C 1
ATOM 798 O O . LEU A 1 103 ? -4.508 2.966 1.426 1.00 80.19 103 LEU A O 1
ATOM 802 N N . THR A 1 104 ? -6.376 2.649 2.607 1.00 76.62 104 THR A N 1
ATOM 803 C CA . THR A 1 104 ? -7.165 2.074 1.508 1.00 76.62 104 THR A CA 1
ATOM 804 C C . THR A 1 104 ? -7.272 3.034 0.320 1.00 76.62 104 THR A C 1
ATOM 806 O O . THR A 1 104 ? -7.166 2.606 -0.826 1.00 76.62 104 THR A O 1
ATOM 809 N N . ALA A 1 105 ? -7.433 4.335 0.578 1.00 80.44 105 ALA A N 1
ATOM 810 C CA . ALA A 1 105 ? -7.494 5.360 -0.460 1.00 80.44 105 ALA A CA 1
ATOM 811 C C . ALA A 1 105 ? -6.138 5.602 -1.149 1.00 80.44 105 ALA A C 1
ATOM 813 O O . ALA A 1 105 ? -6.085 5.792 -2.364 1.00 80.44 105 ALA A O 1
ATOM 814 N N . GLY A 1 106 ? -5.043 5.616 -0.383 1.00 80.12 106 GLY A N 1
ATOM 815 C CA . GLY A 1 106 ? -3.693 5.889 -0.884 1.00 80.12 106 GLY A CA 1
ATOM 816 C C . GLY A 1 106 ? -2.944 4.661 -1.410 1.00 80.12 106 GLY A C 1
ATOM 817 O O . GLY A 1 106 ? -1.920 4.817 -2.079 1.00 80.12 106 GLY A O 1
ATOM 818 N N . TYR A 1 107 ? -3.411 3.446 -1.107 1.00 79.94 107 TYR A N 1
ATOM 819 C CA . TYR A 1 107 ? -2.715 2.205 -1.444 1.00 79.94 107 TYR A CA 1
ATOM 820 C C . TYR A 1 107 ? -2.940 1.829 -2.909 1.00 79.94 107 TYR A C 1
ATOM 822 O O . TYR A 1 107 ? -3.816 1.045 -3.280 1.00 79.94 107 TYR A O 1
ATOM 830 N N . ALA A 1 108 ? -2.127 2.434 -3.770 1.00 75.56 108 ALA A N 1
ATOM 831 C CA . ALA A 1 108 ? -2.106 2.132 -5.187 1.00 75.56 108 ALA A CA 1
ATOM 832 C C . ALA A 1 108 ? -1.577 0.710 -5.437 1.00 75.56 108 ALA A C 1
ATOM 834 O O . ALA A 1 108 ? -0.543 0.309 -4.911 1.00 75.56 108 ALA A O 1
ATOM 835 N N . ASN A 1 109 ? -2.244 -0.044 -6.314 1.00 75.75 109 ASN A N 1
ATOM 836 C CA . ASN A 1 109 ? -1.785 -1.370 -6.728 1.00 75.75 109 ASN A CA 1
ATOM 837 C C . ASN A 1 109 ? -0.681 -1.261 -7.804 1.00 75.75 109 ASN A C 1
ATOM 839 O O . ASN A 1 109 ? -0.847 -1.625 -8.972 1.00 75.75 109 ASN A O 1
ATOM 843 N N . THR A 1 110 ? 0.441 -0.664 -7.415 1.00 74.69 110 THR A N 1
ATOM 844 C CA . THR A 1 110 ? 1.588 -0.349 -8.276 1.00 74.69 110 THR A CA 1
ATOM 845 C C . THR A 1 110 ? 2.362 -1.600 -8.677 1.00 74.69 110 THR A C 1
ATOM 847 O O . THR A 1 110 ? 2.757 -1.714 -9.837 1.00 74.69 110 THR A O 1
ATOM 850 N N . ALA A 1 111 ? 2.485 -2.583 -7.784 1.00 66.06 111 ALA A N 1
ATOM 851 C CA . ALA A 1 111 ? 3.177 -3.838 -8.066 1.00 66.06 111 ALA A CA 1
ATOM 852 C C . ALA A 1 111 ? 2.421 -4.739 -9.061 1.00 66.06 111 ALA A C 1
ATOM 854 O O . ALA A 1 111 ? 3.003 -5.156 -10.061 1.00 66.06 111 ALA A O 1
ATOM 855 N N . PHE A 1 112 ? 1.128 -5.022 -8.84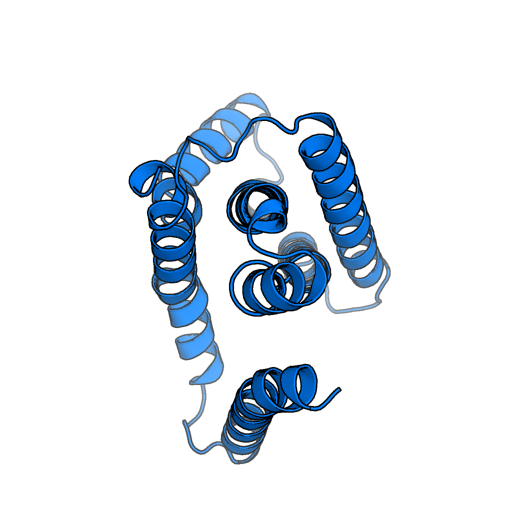0 1.00 69.50 112 PHE A N 1
ATOM 856 C CA . PHE A 1 112 ? 0.398 -5.976 -9.692 1.00 69.50 112 PHE A CA 1
ATOM 857 C C . PHE A 1 112 ? -0.231 -5.327 -10.920 1.00 69.50 112 PHE A C 1
ATOM 859 O O . PHE A 1 112 ? -0.235 -5.934 -11.988 1.00 69.50 112 PHE A O 1
ATOM 866 N N . MET A 1 113 ? -0.774 -4.113 -10.793 1.00 73.62 113 MET A N 1
ATOM 867 C CA . MET A 1 113 ? -1.379 -3.404 -11.925 1.00 73.62 113 MET A CA 1
ATOM 868 C C . MET A 1 113 ? -0.429 -2.405 -12.574 1.00 73.62 113 MET A C 1
ATOM 870 O O . MET A 1 113 ? -0.362 -2.344 -13.802 1.00 73.62 113 MET A O 1
ATOM 874 N N . GLY A 1 114 ? 0.309 -1.636 -11.773 1.00 75.69 114 GLY A N 1
ATOM 875 C CA . GLY A 1 114 ? 1.235 -0.626 -12.285 1.00 75.69 114 GLY A CA 1
ATOM 876 C C . GLY A 1 114 ? 2.329 -1.234 -13.161 1.00 75.69 114 GLY A C 1
ATOM 877 O O . GLY A 1 114 ? 2.545 -0.752 -14.267 1.00 75.69 114 GLY A O 1
ATOM 878 N N . LEU A 1 115 ? 2.947 -2.339 -12.735 1.00 73.50 115 LEU A N 1
ATOM 879 C CA . LEU A 1 115 ? 4.019 -3.003 -13.481 1.00 73.50 115 LEU A CA 1
ATOM 880 C C . LEU A 1 115 ? 3.623 -3.423 -14.909 1.00 73.50 115 LEU A C 1
ATOM 882 O O . LEU A 1 115 ? 4.259 -2.934 -15.845 1.00 73.50 115 LEU A O 1
ATOM 886 N N . PRO A 1 116 ? 2.590 -4.261 -15.145 1.00 70.50 116 PRO A N 1
ATOM 887 C CA . PRO A 1 116 ? 2.224 -4.660 -16.503 1.00 70.50 116 PRO A CA 1
ATOM 888 C C . PRO A 1 116 ? 1.721 -3.486 -17.351 1.00 70.50 116 PRO A C 1
ATOM 890 O O . PRO A 1 116 ? 1.984 -3.453 -18.552 1.00 70.50 116 PRO A O 1
ATOM 893 N N . LEU A 1 117 ? 1.034 -2.505 -16.754 1.00 78.06 117 LEU A N 1
ATOM 894 C CA . LEU A 1 117 ? 0.567 -1.318 -17.476 1.00 78.06 117 LEU A CA 1
ATOM 895 C C . LEU A 1 117 ? 1.723 -0.429 -17.924 1.00 78.06 117 LEU A C 1
ATOM 897 O O . LEU A 1 117 ? 1.801 -0.054 -19.093 1.00 78.06 117 LEU A O 1
ATOM 901 N N . CYS A 1 118 ? 2.630 -0.108 -17.007 1.00 78.19 118 CYS A N 1
ATOM 902 C CA . CYS A 1 118 ? 3.775 0.740 -17.289 1.00 78.19 118 CYS A CA 1
ATOM 903 C C . CYS A 1 118 ? 4.748 0.058 -18.254 1.00 78.19 118 CYS A C 1
ATOM 905 O O . CYS A 1 118 ? 5.221 0.711 -19.178 1.00 78.19 118 CYS A O 1
ATOM 907 N N . LEU A 1 119 ? 4.980 -1.251 -18.115 1.00 76.19 119 LEU A N 1
ATOM 908 C CA . LEU A 1 119 ? 5.755 -2.024 -19.087 1.00 76.19 119 LEU A CA 1
ATOM 909 C C . LEU A 1 119 ? 5.078 -2.077 -20.460 1.00 76.19 119 LEU A C 1
ATOM 911 O O . LEU A 1 119 ? 5.751 -1.945 -21.478 1.00 76.19 119 LEU A O 1
ATOM 915 N N . GLY A 1 120 ? 3.755 -2.245 -20.507 1.00 75.69 120 GLY A N 1
ATOM 916 C CA . GLY A 1 120 ? 3.006 -2.303 -21.763 1.00 75.69 120 GLY A CA 1
ATOM 917 C C . GLY A 1 120 ? 2.958 -0.970 -22.517 1.00 75.69 120 GLY A C 1
ATOM 918 O O . GLY A 1 120 ? 2.924 -0.970 -23.744 1.00 75.69 120 GLY A O 1
ATOM 919 N N . LEU A 1 121 ? 2.956 0.158 -21.800 1.00 79.69 121 LEU A N 1
ATOM 920 C CA . LEU A 1 121 ? 2.859 1.501 -22.387 1.00 79.69 121 LEU A CA 1
ATOM 921 C C . LEU A 1 121 ? 4.220 2.155 -22.636 1.00 79.69 121 LEU A C 1
ATOM 923 O O . LEU A 1 121 ? 4.419 2.789 -23.667 1.00 79.69 121 LEU A O 1
ATOM 927 N N . PHE A 1 122 ? 5.140 2.022 -21.683 1.00 79.44 122 PHE A N 1
ATOM 928 C CA . PHE A 1 122 ? 6.418 2.735 -21.668 1.00 79.44 122 PHE A CA 1
ATOM 929 C C . PHE A 1 122 ? 7.623 1.796 -21.796 1.00 79.44 122 PHE A C 1
ATOM 931 O O . PHE A 1 122 ? 8.764 2.255 -21.737 1.00 79.44 122 PHE A O 1
ATOM 938 N N . GLY A 1 123 ? 7.397 0.491 -21.970 1.00 78.75 123 GLY A N 1
ATOM 939 C CA . GLY A 1 123 ? 8.456 -0.500 -22.128 1.00 78.75 123 GLY A CA 1
ATOM 940 C C . GLY A 1 123 ? 9.305 -0.704 -20.865 1.00 78.75 123 GLY A C 1
ATOM 941 O O . GLY A 1 123 ? 8.949 -0.255 -19.772 1.00 78.75 123 GLY A O 1
ATOM 942 N N . PRO A 1 124 ? 10.469 -1.367 -20.994 1.00 78.56 124 PRO A N 1
ATOM 943 C CA . PRO A 1 124 ? 11.363 -1.665 -19.870 1.00 78.56 124 PRO A CA 1
ATOM 944 C C . PRO A 1 124 ? 11.860 -0.426 -19.107 1.00 78.56 124 PRO A C 1
ATOM 946 O O . PRO A 1 124 ? 12.185 -0.521 -17.927 1.00 78.56 124 PRO A O 1
ATOM 949 N N . SER A 1 125 ? 11.873 0.749 -19.745 1.00 77.62 125 SER A N 1
ATOM 950 C CA . SER A 1 125 ? 12.237 2.031 -19.124 1.00 77.62 125 SER A CA 1
ATOM 951 C C . SER A 1 125 ? 11.301 2.476 -17.998 1.00 77.62 125 SER A C 1
ATOM 953 O O . SER A 1 125 ? 11.659 3.364 -17.233 1.00 77.62 125 SER A O 1
ATOM 955 N N . ALA A 1 126 ? 10.120 1.868 -17.867 1.00 75.75 126 ALA A N 1
ATOM 956 C CA . ALA A 1 126 ? 9.165 2.182 -16.807 1.00 75.75 126 ALA A CA 1
ATOM 957 C C . ALA A 1 126 ? 9.467 1.477 -15.474 1.00 75.75 126 ALA A C 1
ATOM 959 O O . ALA A 1 126 ? 8.924 1.873 -14.441 1.00 75.75 126 ALA A O 1
ATOM 960 N N . LEU A 1 127 ? 10.311 0.436 -15.490 1.00 75.81 127 LEU A N 1
ATOM 961 C CA . LEU A 1 127 ? 10.621 -0.382 -14.312 1.00 75.81 127 LEU A CA 1
ATOM 962 C C . LEU A 1 127 ? 11.068 0.450 -13.096 1.00 75.81 127 LEU A C 1
ATOM 964 O O . LEU A 1 127 ? 10.506 0.235 -12.023 1.00 75.81 127 LEU A O 1
ATOM 968 N N . PRO A 1 128 ? 11.977 1.440 -13.235 1.00 76.94 128 PRO A N 1
ATOM 969 C CA . PRO A 1 128 ? 12.382 2.299 -12.124 1.00 76.94 128 PRO A CA 1
ATOM 970 C C . PRO A 1 128 ? 11.229 3.042 -11.451 1.00 76.94 128 PRO A C 1
ATOM 972 O O . PRO A 1 128 ? 11.101 3.033 -10.228 1.00 76.94 128 PRO A O 1
ATOM 975 N N . ALA A 1 129 ? 10.350 3.652 -12.249 1.00 78.56 129 ALA A N 1
ATOM 976 C CA . ALA A 1 129 ? 9.217 4.413 -11.737 1.00 78.56 129 ALA A CA 1
ATOM 977 C C . ALA A 1 129 ? 8.225 3.509 -10.996 1.00 78.56 129 ALA A C 1
ATOM 979 O O . ALA A 1 129 ? 7.773 3.854 -9.906 1.00 78.56 129 ALA A O 1
ATOM 980 N N . VAL A 1 130 ? 7.925 2.328 -11.545 1.00 77.94 130 V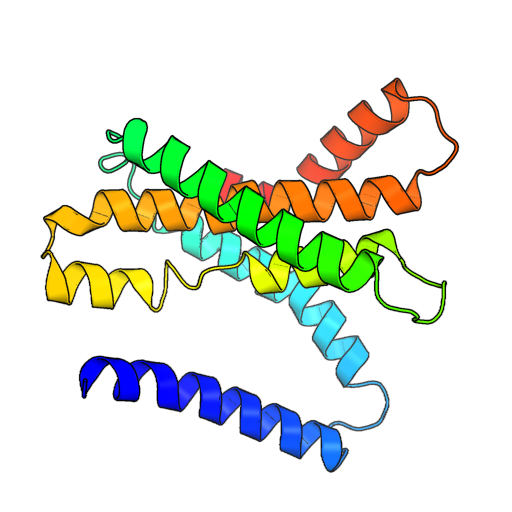AL A N 1
ATOM 981 C CA . VAL A 1 130 ? 7.028 1.367 -10.889 1.00 77.94 130 VAL A CA 1
ATOM 982 C C . VAL A 1 130 ? 7.614 0.893 -9.567 1.00 77.94 130 VAL A C 1
ATOM 984 O O . VAL A 1 130 ? 6.904 0.859 -8.572 1.00 77.94 130 VAL A O 1
ATOM 987 N N . VAL A 1 131 ? 8.906 0.576 -9.529 1.00 75.94 131 VAL A N 1
ATOM 988 C CA . VAL A 1 131 ? 9.567 0.116 -8.307 1.00 75.94 131 VAL A CA 1
ATOM 989 C C . VAL A 1 131 ? 9.581 1.185 -7.221 1.00 75.94 131 VAL A C 1
ATOM 991 O O . VAL A 1 131 ? 9.249 0.890 -6.075 1.00 75.94 131 VAL A O 1
ATOM 994 N N . ILE A 1 132 ? 9.898 2.434 -7.570 1.00 79.00 132 ILE A N 1
ATOM 995 C CA . ILE A 1 132 ? 9.830 3.555 -6.627 1.00 79.00 132 ILE A CA 1
ATOM 996 C C . ILE A 1 132 ? 8.397 3.733 -6.117 1.00 79.00 132 ILE A C 1
ATOM 998 O O . ILE A 1 132 ? 8.190 3.875 -4.914 1.00 79.00 132 ILE A O 1
ATOM 1002 N N . ALA A 1 133 ? 7.409 3.693 -7.013 1.00 81.00 133 ALA A N 1
ATOM 1003 C CA . ALA A 1 133 ? 6.004 3.813 -6.649 1.00 81.00 133 ALA A CA 1
ATOM 1004 C C . ALA A 1 133 ? 5.573 2.694 -5.688 1.00 81.00 133 ALA A C 1
ATOM 1006 O O . ALA A 1 133 ? 4.951 2.963 -4.664 1.00 81.00 133 ALA A O 1
ATOM 1007 N N . THR A 1 134 ? 5.971 1.454 -5.971 1.00 77.19 134 THR A N 1
ATOM 1008 C CA . THR A 1 134 ? 5.749 0.302 -5.097 1.00 77.19 134 THR A CA 1
ATOM 1009 C C . THR A 1 134 ? 6.394 0.503 -3.731 1.00 77.19 134 THR A C 1
ATOM 1011 O O . THR A 1 134 ? 5.697 0.375 -2.736 1.00 77.19 134 THR A O 1
ATOM 1014 N N . LEU A 1 135 ? 7.667 0.901 -3.644 1.00 75.31 135 LEU A N 1
ATOM 1015 C CA . LEU A 1 135 ? 8.3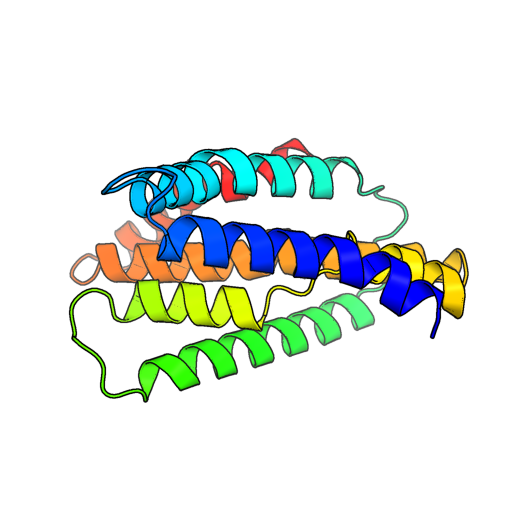39 1.141 -2.358 1.00 75.31 135 LEU A CA 1
ATOM 1016 C C . LEU A 1 135 ? 7.680 2.258 -1.539 1.00 75.31 135 LEU A C 1
ATOM 1018 O O . LEU A 1 135 ? 7.517 2.130 -0.327 1.00 75.31 135 LEU A O 1
ATOM 1022 N N . VAL A 1 136 ? 7.287 3.359 -2.180 1.00 80.06 136 VAL A N 1
ATOM 1023 C CA . VAL A 1 136 ? 6.600 4.467 -1.501 1.00 80.06 136 VAL A CA 1
ATOM 1024 C C . VAL A 1 136 ? 5.256 4.004 -0.934 1.00 80.06 136 VAL A C 1
ATOM 1026 O O . VAL A 1 136 ? 4.928 4.329 0.208 1.00 80.06 136 VAL A O 1
ATOM 1029 N N . THR A 1 137 ? 4.497 3.216 -1.696 1.00 78.00 137 THR A N 1
ATOM 1030 C CA . THR A 1 137 ? 3.197 2.693 -1.266 1.00 78.00 137 THR A CA 1
ATOM 1031 C C . THR A 1 137 ? 3.322 1.589 -0.208 1.00 78.00 137 THR A C 1
ATOM 1033 O O . THR A 1 137 ? 2.619 1.613 0.794 1.00 78.00 137 THR A O 1
ATOM 1036 N N . VAL A 1 138 ? 4.231 0.636 -0.388 1.00 71.88 138 VAL A N 1
ATOM 1037 C CA . VAL A 1 138 ? 4.428 -0.529 0.492 1.00 71.88 138 VAL A CA 1
ATOM 1038 C C . VAL A 1 138 ? 5.116 -0.128 1.794 1.00 71.88 138 VAL A C 1
ATOM 1040 O O . VAL A 1 138 ? 4.689 -0.547 2.860 1.00 71.88 138 VAL A O 1
ATOM 1043 N N . CYS A 1 139 ? 6.152 0.711 1.742 1.00 71.50 139 CYS A N 1
ATOM 1044 C CA . CYS A 1 139 ? 6.927 1.077 2.929 1.00 71.50 139 CYS A CA 1
ATOM 1045 C C . CYS A 1 139 ? 6.439 2.392 3.538 1.00 71.50 139 CYS A C 1
ATOM 1047 O O . CYS A 1 139 ? 6.155 2.467 4.732 1.00 71.50 139 CYS A O 1
ATOM 1049 N N . GLY A 1 140 ? 6.362 3.445 2.719 1.00 75.62 140 GLY A N 1
ATOM 1050 C CA . GLY A 1 140 ? 6.085 4.802 3.190 1.00 75.62 140 GLY A CA 1
ATOM 1051 C C . GLY A 1 140 ? 4.667 4.949 3.730 1.00 75.62 140 GLY A C 1
ATOM 1052 O O . GLY A 1 140 ? 4.472 5.368 4.870 1.00 75.62 140 GLY A O 1
ATOM 1053 N N . LEU A 1 141 ? 3.674 4.559 2.930 1.00 79.12 141 LEU A N 1
ATOM 1054 C CA . LEU A 1 141 ? 2.267 4.686 3.304 1.00 79.12 141 LEU A CA 1
ATOM 1055 C C . LEU A 1 141 ? 1.903 3.821 4.518 1.00 79.12 141 LEU A C 1
ATOM 1057 O O . LEU A 1 141 ? 1.230 4.296 5.431 1.00 79.12 141 LEU A O 1
ATOM 1061 N N . PHE A 1 142 ? 2.382 2.574 4.562 1.00 74.94 142 PHE A N 1
ATOM 1062 C CA . PHE A 1 142 ? 2.155 1.686 5.704 1.00 74.94 142 PHE A CA 1
ATOM 1063 C C . PHE A 1 142 ? 2.818 2.195 6.982 1.00 74.94 142 PHE A C 1
ATOM 1065 O O . PHE A 1 142 ? 2.191 2.142 8.039 1.00 74.94 142 PHE A O 1
ATOM 1072 N N . ALA A 1 143 ? 4.043 2.726 6.909 1.00 73.69 143 ALA A N 1
ATOM 1073 C CA . ALA A 1 143 ? 4.698 3.317 8.074 1.00 73.69 143 ALA A CA 1
ATOM 1074 C C . ALA A 1 143 ? 3.876 4.479 8.657 1.00 73.69 143 ALA A C 1
ATOM 1076 O O . ALA A 1 143 ? 3.713 4.564 9.874 1.00 73.69 143 ALA A O 1
ATOM 1077 N N . VAL A 1 144 ? 3.308 5.333 7.796 1.00 77.50 144 VAL A N 1
ATOM 1078 C CA . VAL A 1 144 ? 2.415 6.426 8.214 1.00 77.50 144 VAL A CA 1
ATOM 1079 C C . VAL A 1 144 ? 1.133 5.885 8.850 1.00 77.50 144 VAL A C 1
ATOM 1081 O O . VAL A 1 144 ? 0.750 6.344 9.926 1.00 77.50 144 VAL A O 1
ATOM 1084 N N . ALA A 1 145 ? 0.492 4.888 8.236 1.00 76.69 145 ALA A N 1
ATOM 1085 C CA . ALA A 1 145 ? -0.740 4.302 8.761 1.00 76.69 145 ALA A CA 1
ATOM 1086 C C . ALA A 1 145 ? -0.525 3.648 10.139 1.00 76.69 145 ALA A C 1
ATOM 1088 O O . ALA A 1 145 ? -1.286 3.905 11.070 1.00 76.69 145 ALA A O 1
ATOM 1089 N N . ILE A 1 146 ? 0.549 2.868 10.300 1.00 71.88 146 ILE A N 1
ATOM 1090 C CA . ILE A 1 146 ? 0.915 2.227 11.573 1.00 71.88 146 ILE A CA 1
ATOM 1091 C C . ILE A 1 146 ? 1.217 3.281 12.640 1.00 71.88 146 ILE A C 1
ATOM 1093 O O . ILE A 1 146 ? 0.733 3.164 13.763 1.00 71.88 146 ILE A O 1
ATOM 1097 N N . ALA A 1 147 ? 1.976 4.327 12.300 1.00 74.25 147 ALA A N 1
ATOM 1098 C CA . ALA A 1 147 ? 2.285 5.396 13.244 1.00 74.25 147 ALA A CA 1
ATOM 1099 C C . ALA A 1 147 ? 1.016 6.096 13.764 1.00 74.25 147 ALA A C 1
ATOM 1101 O O . ALA A 1 147 ? 0.949 6.422 14.948 1.00 74.25 147 ALA A O 1
ATOM 1102 N N . LEU A 1 148 ? 0.006 6.299 12.909 1.00 72.69 148 LEU A N 1
ATOM 1103 C CA . LEU A 1 148 ? -1.277 6.895 13.296 1.00 72.69 148 LEU A CA 1
ATOM 1104 C C . LEU A 1 148 ? -2.120 5.973 14.186 1.00 72.69 148 LEU A C 1
ATOM 1106 O O . LEU A 1 148 ? -2.699 6.447 15.160 1.00 72.69 148 LEU A O 1
ATOM 1110 N N . VAL A 1 149 ? -2.154 4.671 13.894 1.00 71.31 149 VAL A N 1
ATOM 1111 C CA . VAL A 1 149 ? -2.831 3.673 14.743 1.00 71.31 149 VAL A CA 1
ATOM 1112 C C . VAL A 1 149 ? -2.204 3.641 16.143 1.00 71.31 149 VAL A C 1
ATOM 1114 O O . VAL A 1 149 ? -2.904 3.749 17.146 1.00 71.31 149 VAL A O 1
ATOM 1117 N N . GLU A 1 150 ? -0.873 3.588 16.223 1.00 69.06 150 GLU A N 1
ATOM 1118 C CA . GLU A 1 150 ? -0.136 3.580 17.497 1.00 69.06 150 GLU A CA 1
ATOM 1119 C C . GLU A 1 150 ? -0.312 4.894 18.283 1.00 69.06 150 GLU A C 1
ATOM 1121 O O . GLU A 1 150 ? -0.402 4.889 19.511 1.00 69.06 150 GLU A O 1
ATOM 1126 N N . LEU A 1 151 ? -0.398 6.040 17.595 1.00 70.38 151 LEU A N 1
ATOM 1127 C CA . LEU A 1 151 ? -0.665 7.346 18.214 1.00 70.38 151 LEU A CA 1
ATOM 1128 C C . LEU A 1 151 ? -2.000 7.376 18.976 1.00 70.38 151 LEU A C 1
ATOM 1130 O O . LEU A 1 151 ? -2.072 8.002 20.036 1.00 70.38 151 LEU A O 1
ATOM 1134 N N . GLU A 1 152 ? -3.037 6.706 18.466 1.00 67.56 152 GLU A N 1
ATOM 1135 C CA . GLU A 1 152 ? -4.339 6.602 19.140 1.00 67.56 152 GLU A CA 1
ATOM 1136 C C . GLU A 1 152 ? -4.251 5.769 20.420 1.00 67.56 152 GLU A C 1
ATOM 1138 O O . GLU A 1 152 ? -4.776 6.169 21.460 1.00 67.56 152 GLU A O 1
ATOM 1143 N N . GLU A 1 153 ? -3.521 4.653 20.374 1.00 64.62 153 GLU A N 1
ATOM 1144 C CA . GLU A 1 153 ? -3.325 3.760 21.521 1.00 64.62 153 GLU A CA 1
ATOM 1145 C C . GLU A 1 153 ? -2.508 4.427 22.652 1.00 64.62 153 GLU A C 1
ATOM 1147 O O . GLU A 1 153 ? -2.580 4.036 23.821 1.00 64.62 153 GLU A O 1
ATOM 1152 N N . LEU A 1 154 ? -1.754 5.484 22.325 1.00 61.88 154 LEU A N 1
ATOM 1153 C CA . LEU A 1 154 ? -0.856 6.207 23.228 1.00 61.88 154 LEU A CA 1
ATOM 1154 C C . LEU A 1 154 ? -1.351 7.587 23.698 1.00 61.88 154 LEU A C 1
ATOM 1156 O O . LEU A 1 154 ? -0.599 8.275 24.404 1.00 61.88 154 LEU A O 1
ATOM 1160 N N . ALA A 1 155 ? -2.583 7.995 23.375 1.00 55.12 155 ALA A N 1
ATOM 1161 C CA . ALA A 1 155 ? -3.143 9.286 23.784 1.00 55.12 155 ALA A CA 1
ATOM 1162 C C . ALA A 1 155 ? -3.102 9.473 25.323 1.00 55.12 155 ALA A C 1
ATOM 1164 O O . ALA A 1 155 ? -3.926 8.932 26.058 1.00 55.12 155 ALA A O 1
ATOM 1165 N N . GLY A 1 156 ? -2.111 10.235 25.820 1.00 54.56 156 GLY A N 1
ATOM 1166 C CA . GLY A 1 156 ? -1.911 10.530 27.251 1.00 54.56 156 GLY A CA 1
ATOM 1167 C C . GLY A 1 156 ? -0.504 10.282 27.828 1.00 54.56 156 GLY A C 1
ATOM 1168 O O . GLY A 1 156 ? -0.313 10.480 29.028 1.00 54.56 156 GLY A O 1
ATOM 1169 N N . ARG A 1 157 ? 0.493 9.859 27.031 1.00 56.47 157 ARG A N 1
ATOM 1170 C CA . ARG A 1 157 ? 1.888 9.631 27.491 1.00 56.47 157 ARG A CA 1
ATOM 1171 C C . ARG A 1 157 ? 2.897 10.618 26.883 1.00 56.47 157 ARG A C 1
ATOM 1173 O O . ARG A 1 157 ? 2.594 11.304 25.914 1.00 56.47 157 ARG A O 1
ATOM 1180 N N . SER A 1 158 ? 4.099 10.717 27.466 1.00 61.28 158 SER A N 1
ATOM 1181 C CA . SER A 1 158 ? 5.109 11.709 27.054 1.00 61.28 158 SER A CA 1
ATOM 1182 C C . SER A 1 158 ? 5.644 11.467 25.635 1.00 61.28 158 SER A C 1
ATOM 1184 O O . SER A 1 158 ? 5.859 10.328 25.217 1.00 61.28 158 SER A O 1
ATOM 1186 N N . THR A 1 159 ? 5.923 12.552 24.904 1.00 62.41 159 THR A N 1
ATOM 1187 C CA . THR A 1 159 ? 6.356 12.555 23.492 1.00 62.41 159 THR A CA 1
ATOM 1188 C C . THR A 1 159 ? 7.598 11.695 23.239 1.00 62.41 159 THR A C 1
ATOM 1190 O O . THR A 1 159 ? 7.733 11.078 22.186 1.00 62.41 159 THR A O 1
ATOM 1193 N N . LEU A 1 160 ? 8.492 11.600 24.229 1.00 64.94 160 LEU A N 1
ATOM 1194 C CA . LEU A 1 160 ? 9.719 10.803 24.146 1.00 64.94 160 LEU A CA 1
ATOM 1195 C C . LEU A 1 160 ? 9.443 9.294 24.258 1.00 64.94 160 LEU A C 1
ATOM 1197 O O . LEU A 1 160 ? 10.062 8.496 23.559 1.00 64.94 160 LEU A O 1
ATOM 1201 N N . GLN A 1 161 ? 8.477 8.898 25.095 1.00 62.50 161 GLN A N 1
ATOM 1202 C CA . GLN A 1 161 ? 8.011 7.509 25.172 1.00 62.50 161 GLN A CA 1
ATOM 1203 C C . GLN A 1 161 ? 7.239 7.114 23.915 1.00 62.50 161 GLN A C 1
ATOM 1205 O O . GLN A 1 161 ? 7.305 5.959 23.504 1.00 62.50 161 GLN A O 1
ATOM 1210 N N . LEU A 1 162 ? 6.541 8.073 23.306 1.00 61.22 162 LEU A N 1
ATOM 1211 C CA . LEU A 1 162 ? 5.797 7.884 22.070 1.00 61.22 162 LEU A CA 1
ATOM 1212 C C . LEU A 1 162 ? 6.744 7.670 20.885 1.00 61.22 162 LEU A C 1
ATOM 1214 O O . LEU A 1 162 ? 6.604 6.678 20.186 1.00 61.22 162 LEU A O 1
ATOM 1218 N N . LEU A 1 163 ? 7.783 8.495 20.729 1.00 63.09 163 LEU A N 1
ATOM 1219 C CA . LEU A 1 163 ? 8.816 8.283 19.706 1.00 63.09 163 LEU A CA 1
ATOM 1220 C C . LEU A 1 163 ? 9.585 6.969 19.906 1.00 63.09 163 LEU A C 1
ATOM 1222 O O . LEU A 1 163 ? 9.789 6.228 18.948 1.00 63.09 163 LEU A O 1
ATOM 1226 N N . ALA A 1 164 ? 9.974 6.645 21.144 1.00 65.94 164 ALA A N 1
ATOM 1227 C CA . ALA A 1 164 ? 10.680 5.398 21.439 1.00 65.94 164 ALA A CA 1
ATOM 1228 C C . ALA A 1 164 ? 9.805 4.160 21.191 1.00 65.94 164 ALA A C 1
ATOM 1230 O O . ALA A 1 164 ? 10.296 3.155 20.681 1.00 65.94 164 ALA A O 1
ATOM 1231 N N . ARG A 1 165 ? 8.508 4.220 21.523 1.00 60.66 165 ARG A N 1
ATOM 1232 C CA . ARG A 1 165 ? 7.577 3.115 21.278 1.00 60.66 165 ARG A CA 1
ATOM 1233 C C . ARG A 1 165 ? 7.124 3.023 19.841 1.00 60.66 165 ARG A C 1
ATOM 1235 O O . ARG A 1 165 ? 7.055 1.905 19.382 1.00 60.66 165 ARG A O 1
ATOM 1242 N N . VAL A 1 166 ? 6.882 4.120 19.130 1.00 60.47 166 VAL A N 1
ATOM 1243 C CA . VAL A 1 166 ? 6.627 4.080 17.684 1.00 60.47 166 VAL A CA 1
ATOM 1244 C C . VAL A 1 166 ? 7.858 3.521 16.982 1.00 60.47 166 VAL A C 1
ATOM 1246 O O . VAL A 1 166 ? 7.721 2.607 16.191 1.00 60.47 166 VAL A O 1
ATOM 1249 N N . GLY A 1 167 ? 9.072 3.945 17.343 1.00 62.91 167 GLY A N 1
ATOM 1250 C CA . GLY A 1 167 ? 10.301 3.333 16.830 1.00 62.91 167 GLY A CA 1
ATOM 1251 C C . GLY A 1 167 ? 10.389 1.833 17.131 1.00 62.91 167 GLY A C 1
ATOM 1252 O O . GLY A 1 167 ? 10.660 1.039 16.237 1.00 62.91 167 GLY A O 1
ATOM 1253 N N . LEU A 1 168 ? 10.101 1.417 18.368 1.00 62.97 168 LEU A N 1
ATOM 1254 C CA . LEU A 1 168 ? 10.113 0.004 18.757 1.00 62.97 168 LEU A CA 1
ATOM 1255 C C . LEU A 1 168 ? 8.964 -0.802 18.130 1.00 62.97 168 LEU A C 1
ATOM 1257 O O . LEU A 1 168 ? 9.156 -1.970 17.820 1.00 62.97 168 LEU A O 1
ATOM 1261 N N . ALA A 1 169 ? 7.789 -0.203 17.961 1.00 56.88 169 ALA A N 1
ATOM 1262 C CA . ALA A 1 169 ? 6.605 -0.786 17.350 1.00 56.88 169 ALA A CA 1
ATOM 1263 C C . ALA A 1 169 ? 6.840 -0.936 15.859 1.00 56.88 169 ALA A C 1
ATOM 1265 O O . ALA A 1 169 ? 6.664 -2.028 15.363 1.00 56.88 169 ALA A O 1
ATOM 1266 N N . LEU A 1 170 ? 7.373 0.072 15.170 1.00 60.69 170 LEU A N 1
ATOM 1267 C CA . LEU A 1 170 ? 7.866 -0.048 13.801 1.00 60.69 170 LEU A CA 1
ATOM 1268 C C . LEU A 1 170 ? 8.926 -1.162 13.707 1.00 60.69 170 LEU A C 1
ATOM 1270 O O . LEU A 1 170 ? 8.827 -2.015 12.842 1.00 60.69 170 LEU A O 1
ATOM 1274 N N . LEU A 1 171 ? 9.883 -1.256 14.635 1.00 61.16 171 LEU A N 1
ATOM 1275 C CA . LEU A 1 171 ? 10.875 -2.345 14.624 1.00 61.16 171 LEU A CA 1
ATOM 1276 C C . LEU A 1 171 ? 10.288 -3.739 14.927 1.00 61.16 171 LEU A C 1
ATOM 1278 O O . LEU A 1 171 ? 10.795 -4.737 14.421 1.00 61.16 171 LEU A O 1
ATOM 1282 N N . ARG A 1 172 ? 9.245 -3.836 15.761 1.00 56.41 172 ARG A N 1
ATOM 1283 C CA . ARG A 1 172 ? 8.556 -5.095 16.108 1.00 56.41 172 ARG A CA 1
ATOM 1284 C C . ARG A 1 172 ? 7.410 -5.440 15.169 1.00 56.41 172 ARG A C 1
ATOM 1286 O O . ARG A 1 172 ? 6.945 -6.578 15.202 1.00 56.41 172 AR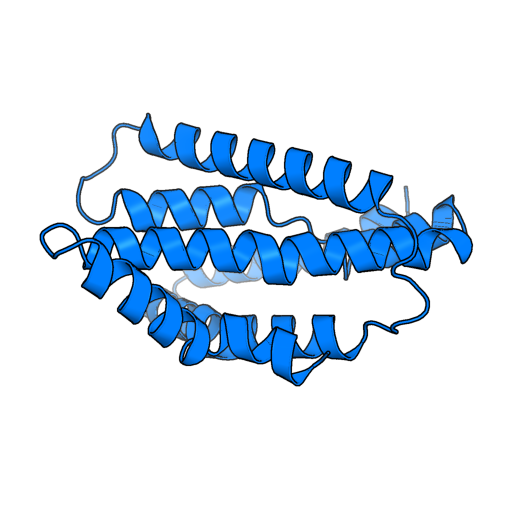G A O 1
ATOM 1293 N N . ASN A 1 173 ? 6.921 -4.483 14.391 1.00 59.12 173 ASN A N 1
ATOM 1294 C CA . ASN A 1 173 ? 5.772 -4.668 13.536 1.00 59.12 173 ASN A CA 1
ATOM 1295 C C . ASN A 1 173 ? 6.256 -5.411 12.291 1.00 59.12 173 ASN A C 1
ATOM 1297 O O . ASN A 1 173 ? 7.071 -4.877 11.528 1.00 59.12 173 ASN A O 1
ATOM 1301 N N . PRO A 1 174 ? 5.774 -6.645 12.068 1.00 55.97 174 PRO A N 1
ATOM 1302 C CA . PRO A 1 174 ? 6.194 -7.437 10.925 1.00 55.97 174 PRO A CA 1
ATOM 1303 C C . PRO A 1 174 ? 5.922 -6.722 9.595 1.00 55.97 174 PRO A C 1
ATOM 1305 O O . PRO A 1 174 ? 6.617 -7.015 8.631 1.00 55.97 174 PRO A O 1
ATOM 1308 N N . LEU A 1 175 ? 5.008 -5.743 9.543 1.00 53.66 175 LEU A N 1
ATOM 1309 C CA . LEU A 1 175 ? 4.743 -4.902 8.368 1.00 53.66 175 LEU A CA 1
ATOM 1310 C C . LEU A 1 175 ? 5.896 -3.956 7.988 1.00 53.66 175 LEU A C 1
ATOM 1312 O O . LEU A 1 175 ? 6.002 -3.548 6.842 1.00 53.66 175 LEU A O 1
ATOM 1316 N N . VAL A 1 176 ? 6.767 -3.595 8.928 1.00 59.50 176 VAL A N 1
ATOM 1317 C CA . VAL A 1 176 ? 7.899 -2.681 8.678 1.00 59.50 176 VAL A CA 1
ATOM 1318 C C . VAL A 1 176 ? 9.204 -3.458 8.546 1.00 59.50 176 VAL A C 1
ATOM 1320 O O . VAL A 1 176 ? 10.055 -3.116 7.726 1.00 59.50 176 VAL A O 1
ATOM 1323 N N . PHE A 1 177 ? 9.351 -4.545 9.309 1.00 59.09 177 PHE A N 1
ATOM 1324 C CA . PHE A 1 177 ? 10.474 -5.463 9.134 1.00 59.09 177 PHE A CA 1
ATOM 1325 C C . PHE A 1 177 ? 10.422 -6.180 7.782 1.00 59.09 177 PHE A C 1
ATOM 1327 O O . PHE A 1 177 ? 11.469 -6.438 7.201 1.00 59.09 177 PHE A O 1
ATOM 1334 N N . SER A 1 178 ? 9.229 -6.489 7.261 1.00 58.75 178 SER A N 1
ATOM 1335 C CA . SER A 1 178 ? 9.088 -7.218 5.996 1.00 58.75 178 SER A CA 1
ATOM 1336 C C . SER A 1 178 ? 9.750 -6.502 4.812 1.00 58.75 178 SER A C 1
ATOM 1338 O O . SER A 1 178 ? 10.555 -7.150 4.143 1.00 58.75 178 SER A O 1
ATOM 1340 N N . PRO A 1 179 ? 9.553 -5.188 4.589 1.00 55.53 179 PRO A N 1
ATOM 1341 C CA . PRO A 1 179 ? 10.343 -4.476 3.600 1.00 55.53 179 PRO A CA 1
ATOM 1342 C C . PRO A 1 179 ? 11.843 -4.446 3.889 1.00 55.53 179 PRO A C 1
ATOM 1344 O O . PRO A 1 179 ? 12.647 -4.696 2.999 1.00 55.53 179 PRO A O 1
ATOM 1347 N N . LEU A 1 180 ? 12.245 -4.181 5.135 1.00 60.38 180 LEU A N 1
ATOM 1348 C CA . LEU A 1 180 ? 13.666 -4.071 5.492 1.00 60.38 180 LEU A CA 1
ATOM 1349 C C . LEU A 1 180 ? 14.425 -5.399 5.356 1.00 60.38 180 LEU A C 1
ATOM 1351 O O . LEU A 1 180 ? 15.609 -5.385 5.046 1.00 60.38 180 LEU A O 1
ATOM 1355 N N . ALA A 1 181 ? 13.757 -6.530 5.582 1.00 59.53 181 ALA A N 1
ATOM 1356 C CA . ALA A 1 181 ? 14.317 -7.867 5.405 1.00 59.53 181 ALA A CA 1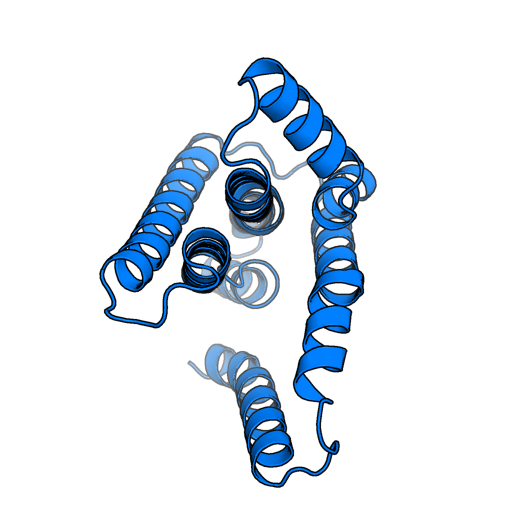
ATOM 1357 C C . ALA A 1 181 ? 14.338 -8.324 3.938 1.00 59.53 181 ALA A C 1
ATOM 1359 O O . ALA A 1 181 ? 15.072 -9.253 3.607 1.00 59.53 181 ALA A O 1
ATOM 1360 N N . GLY A 1 182 ? 13.515 -7.712 3.081 1.00 51.81 182 GLY A N 1
ATOM 1361 C CA . GLY A 1 182 ? 13.507 -7.956 1.639 1.00 51.81 182 GLY A CA 1
ATOM 1362 C C . GLY A 1 182 ? 14.487 -7.081 0.840 1.00 51.81 182 GLY A C 1
ATOM 1363 O O . GLY A 1 182 ? 14.846 -7.468 -0.267 1.00 51.81 182 GLY A O 1
ATOM 1364 N N . ALA A 1 183 ? 14.911 -5.924 1.364 1.00 53.00 183 ALA A N 1
ATOM 1365 C CA . ALA A 1 183 ? 15.786 -4.938 0.694 1.00 53.00 183 ALA A CA 1
ATOM 1366 C C . ALA A 1 183 ? 17.303 -5.249 0.763 1.00 53.00 183 ALA A C 1
ATOM 1368 O O . ALA A 1 183 ? 18.082 -4.726 -0.088 1.00 53.00 183 ALA A O 1
#

pLDDT: mean 72.43, std 10.24, range [46.72, 91.88]

Radius of gyration: 18.1 Å; chains: 1; bounding box: 44×34×51 Å

InterPro domains:
  IPR004776 Membrane transport PIN-like [PF03547] (5-151)